Protein AF-A0A1C6HU42-F1 (afdb_monomer_lite)

Sequence (122 aa):
MSKLIDIYLEAVFFVVSIILWLYVLLISSDIPVNISKNEFIISIISLLLFGLFYRFYVRKSKREVIGVPLLIPLAFWLLSMVDAIKYNYQIYNTIISIIGFTITGYCIGLSIHRLLTKKHTV

Structure (mmCIF, N/CA/C/O backbone):
data_AF-A0A1C6HU42-F1
#
_entry.id   AF-A0A1C6HU42-F1
#
loop_
_atom_site.group_PDB
_atom_site.id
_atom_site.type_symbol
_atom_site.label_atom_id
_atom_site.label_alt_id
_atom_site.label_comp_id
_atom_site.label_asym_id
_atom_site.label_entity_id
_atom_site.label_seq_id
_atom_site.pdbx_PDB_ins_code
_atom_site.Cartn_x
_atom_site.Cartn_y
_atom_site.Cartn_z
_atom_site.occupancy
_atom_site.B_iso_or_equiv
_atom_site.auth_seq_id
_atom_site.auth_comp_id
_atom_site.auth_asym_id
_atom_site.auth_atom_id
_atom_site.pdbx_PDB_model_num
ATOM 1 N N . MET A 1 1 ? -9.052 9.450 18.655 1.00 77.56 1 MET A N 1
ATOM 2 C CA . MET A 1 1 ? -9.956 9.847 17.553 1.00 77.56 1 MET A CA 1
ATOM 3 C C . MET A 1 1 ? -11.373 9.366 17.844 1.00 77.56 1 MET A C 1
ATOM 5 O O . MET A 1 1 ? -11.520 8.463 18.663 1.00 77.56 1 MET A O 1
ATOM 9 N N . SER A 1 2 ? -12.410 9.996 17.286 1.00 87.50 2 SER A N 1
ATOM 10 C CA . SER A 1 2 ? -13.775 9.448 17.350 1.00 87.50 2 SER A CA 1
ATOM 11 C C . SER A 1 2 ? -13.908 8.279 16.364 1.00 87.50 2 SER A C 1
ATOM 13 O O . SER A 1 2 ? -13.135 8.189 15.412 1.00 87.50 2 SER A O 1
ATOM 15 N N . LYS A 1 3 ? -14.883 7.381 16.570 1.00 85.94 3 LYS A N 1
ATOM 16 C CA . LYS A 1 3 ? -15.107 6.239 15.659 1.00 85.94 3 LYS A CA 1
ATOM 17 C C . LYS A 1 3 ? -15.407 6.691 14.220 1.00 85.94 3 LYS A C 1
ATOM 19 O O . LYS A 1 3 ? -14.968 6.038 13.284 1.00 85.94 3 LYS A O 1
ATOM 24 N N . LEU A 1 4 ? -16.103 7.818 14.051 1.00 89.38 4 LEU A N 1
ATOM 25 C CA . LEU A 1 4 ? -16.405 8.390 12.733 1.00 89.38 4 LEU A CA 1
ATOM 26 C C . LEU A 1 4 ? -15.145 8.882 12.009 1.00 89.38 4 LEU A C 1
ATOM 28 O O . LEU A 1 4 ? -14.975 8.600 10.827 1.00 89.38 4 LEU A O 1
ATOM 32 N N . ILE A 1 5 ? -14.233 9.554 12.725 1.00 91.94 5 ILE A N 1
ATOM 33 C CA . ILE A 1 5 ? -12.946 9.993 12.161 1.00 91.94 5 ILE A CA 1
ATOM 34 C C . ILE A 1 5 ? -12.119 8.784 11.715 1.00 91.94 5 ILE A C 1
ATOM 36 O O . ILE A 1 5 ? -11.490 8.832 10.662 1.00 91.94 5 ILE A O 1
ATOM 40 N N . ASP A 1 6 ? -12.143 7.690 12.481 1.00 92.19 6 ASP A N 1
ATOM 41 C CA . ASP A 1 6 ? -11.416 6.473 12.116 1.00 92.19 6 ASP A CA 1
ATOM 42 C C . ASP A 1 6 ? -11.932 5.855 10.811 1.00 92.19 6 ASP A C 1
ATOM 44 O O . ASP A 1 6 ? -11.112 5.450 9.991 1.00 92.19 6 ASP A O 1
ATOM 48 N N . ILE A 1 7 ? -13.258 5.804 10.620 1.00 93.25 7 ILE A N 1
ATOM 49 C CA . ILE A 1 7 ? -13.896 5.293 9.394 1.00 93.25 7 ILE A CA 1
ATOM 50 C C . ILE A 1 7 ? -13.539 6.180 8.201 1.00 93.25 7 ILE A C 1
ATOM 52 O O . ILE A 1 7 ? -13.154 5.674 7.149 1.00 93.25 7 ILE A O 1
ATOM 56 N N . TYR A 1 8 ? -13.629 7.501 8.372 1.00 95.25 8 TYR A N 1
ATOM 57 C CA . TYR A 1 8 ? -13.273 8.451 7.323 1.00 95.25 8 TYR A CA 1
ATOM 58 C C . TYR A 1 8 ? -11.803 8.308 6.908 1.00 95.25 8 TYR A C 1
ATOM 60 O O . TYR A 1 8 ? -11.506 8.178 5.725 1.00 95.25 8 TYR A O 1
ATOM 68 N N . LEU A 1 9 ? -10.878 8.267 7.873 1.00 95.69 9 LEU A N 1
ATOM 69 C CA . LEU A 1 9 ? -9.455 8.087 7.584 1.00 95.69 9 LEU A CA 1
ATOM 70 C C . LEU A 1 9 ? -9.169 6.736 6.923 1.00 95.69 9 LEU A C 1
ATOM 72 O O . LEU A 1 9 ? -8.355 6.675 6.009 1.00 95.69 9 LEU A O 1
ATOM 76 N N . GLU A 1 10 ? -9.844 5.666 7.339 1.00 95.25 10 GLU A N 1
ATOM 77 C CA . GLU A 1 10 ? -9.704 4.352 6.708 1.00 95.25 10 GLU A CA 1
ATOM 78 C C . GLU A 1 10 ? -10.134 4.376 5.238 1.00 95.25 10 GLU A C 1
ATOM 80 O O . GLU A 1 10 ? -9.422 3.843 4.387 1.00 95.25 10 GLU A O 1
ATOM 85 N N . ALA A 1 11 ? -11.245 5.052 4.927 1.00 96.69 11 ALA A N 1
ATOM 86 C CA . ALA A 1 11 ? -11.686 5.267 3.554 1.00 96.69 11 ALA A CA 1
ATOM 87 C C . ALA A 1 11 ? -10.671 6.099 2.751 1.00 96.69 11 A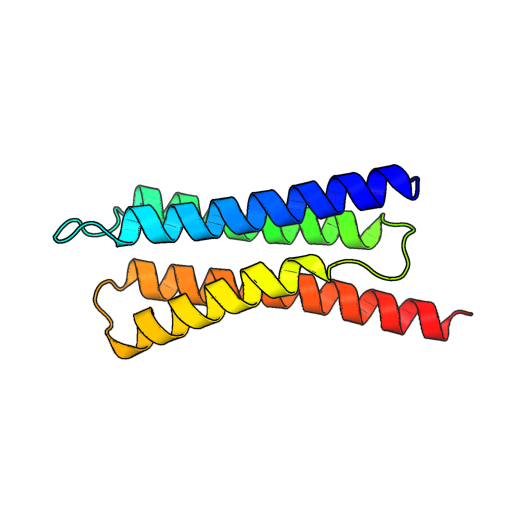LA A C 1
ATOM 89 O O . ALA A 1 11 ? -10.356 5.746 1.617 1.00 96.69 11 ALA A O 1
ATOM 90 N N . VAL A 1 12 ? -10.095 7.150 3.345 1.00 97.88 12 VAL A N 1
ATOM 91 C CA . VAL A 1 12 ? -9.028 7.945 2.713 1.00 97.88 12 VAL A CA 1
ATOM 92 C C . VAL A 1 12 ? -7.807 7.077 2.402 1.00 97.88 12 VAL A C 1
ATOM 94 O O . VAL A 1 12 ? -7.317 7.105 1.277 1.00 97.88 12 VAL A O 1
ATOM 97 N N . PHE A 1 13 ? -7.331 6.265 3.350 1.00 98.19 13 PHE A N 1
ATOM 98 C CA . PHE A 1 13 ? -6.200 5.364 3.108 1.00 98.19 13 PHE A CA 1
ATOM 99 C C . PHE A 1 13 ? -6.508 4.316 2.040 1.00 98.19 13 PHE A C 1
ATOM 101 O O . PHE A 1 13 ? -5.642 4.015 1.222 1.00 98.19 13 PHE A O 1
ATOM 108 N N . PHE A 1 14 ? -7.729 3.785 2.012 1.00 98.25 14 PHE A N 1
ATOM 109 C CA . PHE A 1 14 ? -8.164 2.881 0.954 1.00 98.25 14 PHE A CA 1
ATOM 110 C C . PHE A 1 14 ? -8.089 3.552 -0.423 1.00 98.25 14 PHE A C 1
ATOM 112 O O . PHE A 1 14 ? -7.418 3.037 -1.316 1.00 98.25 14 PHE A O 1
ATOM 119 N N . VAL A 1 15 ? -8.702 4.728 -0.577 1.00 98.38 15 VAL A N 1
ATOM 120 C CA . VAL A 1 15 ? -8.713 5.476 -1.844 1.00 98.38 15 VAL A CA 1
ATOM 121 C C . VAL A 1 15 ? -7.295 5.839 -2.282 1.00 98.38 15 VAL A C 1
ATOM 123 O O . VAL A 1 15 ? -6.937 5.609 -3.433 1.00 98.38 15 VAL A O 1
ATOM 126 N N . VAL A 1 16 ? -6.456 6.338 -1.371 1.00 98.50 16 VAL A N 1
ATOM 127 C CA . VAL A 1 16 ? -5.055 6.668 -1.680 1.00 98.50 16 VAL A CA 1
ATOM 128 C C . VAL A 1 16 ? -4.281 5.426 -2.125 1.00 98.50 16 VAL A C 1
ATOM 130 O O . VAL A 1 16 ? -3.523 5.502 -3.085 1.00 98.50 16 VAL A O 1
ATOM 133 N N . SER A 1 17 ? -4.489 4.274 -1.485 1.00 98.12 17 SER A N 1
ATOM 134 C CA . SER A 1 17 ? -3.825 3.025 -1.875 1.00 98.12 17 SER A CA 1
ATOM 135 C C . SER A 1 17 ? -4.205 2.589 -3.296 1.00 98.12 17 SER A C 1
ATOM 137 O O . SER A 1 17 ? -3.328 2.213 -4.074 1.00 98.12 17 SER A O 1
ATOM 139 N N . ILE A 1 18 ? -5.485 2.720 -3.663 1.00 98.38 18 ILE A N 1
ATOM 140 C CA . ILE A 1 18 ? -5.962 2.466 -5.030 1.00 98.38 18 ILE A CA 1
ATOM 141 C C . ILE A 1 18 ? -5.353 3.458 -6.026 1.00 98.38 18 ILE A C 1
ATOM 143 O O . ILE A 1 18 ? -4.903 3.038 -7.087 1.00 98.38 18 ILE A O 1
ATOM 147 N N . ILE A 1 19 ? -5.287 4.750 -5.690 1.00 98.31 19 ILE A N 1
ATOM 148 C CA . ILE A 1 19 ? -4.676 5.773 -6.555 1.00 98.31 19 ILE A CA 1
ATOM 149 C C . ILE A 1 19 ? -3.195 5.471 -6.803 1.00 98.31 19 ILE A C 1
ATOM 151 O O . ILE A 1 19 ? -2.744 5.566 -7.940 1.00 98.31 19 ILE A O 1
ATOM 155 N N . LEU A 1 20 ? -2.442 5.084 -5.769 1.00 98.19 20 LEU A N 1
ATOM 156 C CA . LEU A 1 20 ? -1.026 4.734 -5.914 1.00 98.19 20 LEU A CA 1
ATOM 157 C C . LEU A 1 20 ? -0.831 3.527 -6.834 1.00 98.19 20 LEU A C 1
ATOM 159 O O . LEU A 1 20 ? 0.064 3.542 -7.674 1.00 98.19 20 LEU A O 1
ATOM 163 N N . TRP A 1 21 ? -1.677 2.506 -6.699 1.00 98.12 21 TRP A N 1
ATOM 164 C CA . TRP A 1 21 ? -1.645 1.349 -7.590 1.00 98.12 21 TRP A CA 1
ATOM 165 C C . TRP A 1 21 ? -2.009 1.723 -9.034 1.00 98.12 21 TRP A C 1
ATOM 167 O O . TRP A 1 21 ? -1.262 1.393 -9.953 1.00 98.12 21 TRP A O 1
ATOM 177 N N . LEU A 1 22 ? -3.098 2.474 -9.239 1.00 97.00 22 LEU A N 1
ATOM 178 C CA . LEU A 1 22 ? -3.519 2.941 -10.564 1.00 97.00 2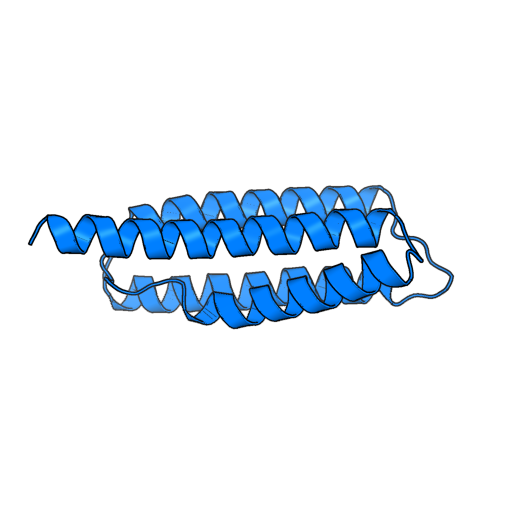2 LEU A CA 1
ATOM 179 C C . LEU A 1 22 ? -2.452 3.802 -11.239 1.00 97.00 22 LEU A C 1
ATOM 181 O O . LEU A 1 22 ? -2.215 3.650 -12.431 1.00 97.00 22 LEU A O 1
ATOM 185 N N . TYR A 1 23 ? -1.792 4.686 -10.491 1.00 95.50 23 TYR A N 1
ATOM 186 C CA . TYR A 1 23 ? -0.715 5.512 -11.025 1.00 95.50 23 TYR A CA 1
ATOM 187 C C . TYR A 1 23 ? 0.417 4.653 -11.593 1.00 95.50 23 TYR A C 1
ATOM 189 O O . TYR A 1 23 ? 0.840 4.876 -12.723 1.00 95.50 23 TYR A O 1
ATOM 197 N N . VAL A 1 24 ? 0.853 3.632 -10.847 1.00 94.38 24 VAL A N 1
ATOM 198 C CA . VAL A 1 24 ? 1.909 2.711 -11.291 1.00 94.38 24 VAL A CA 1
ATOM 199 C C . VAL A 1 24 ? 1.463 1.886 -12.496 1.00 94.38 24 VAL A C 1
ATOM 201 O O . VAL A 1 24 ? 2.243 1.688 -13.427 1.00 94.38 24 VAL A O 1
ATOM 204 N N . LEU A 1 25 ? 0.201 1.456 -12.525 1.00 92.88 25 LEU A N 1
ATOM 205 C CA . LEU A 1 25 ? -0.379 0.781 -13.684 1.00 92.88 25 LEU A CA 1
ATOM 206 C C . LEU A 1 25 ? -0.338 1.671 -14.936 1.00 92.88 25 LEU A C 1
ATOM 208 O O . LEU A 1 25 ? 0.068 1.201 -15.991 1.00 92.88 25 LEU A O 1
ATOM 212 N N . LEU A 1 26 ? -0.693 2.953 -14.820 1.00 92.50 26 LEU A N 1
ATOM 213 C CA . LEU A 1 26 ? -0.705 3.889 -15.949 1.00 92.50 26 LEU A CA 1
ATOM 214 C C . LEU A 1 26 ? 0.700 4.190 -16.483 1.00 92.50 26 LEU A C 1
ATOM 216 O O . LEU A 1 26 ? 0.925 4.127 -17.686 1.00 92.50 26 LEU A O 1
ATOM 220 N N . ILE A 1 27 ? 1.670 4.471 -15.608 1.00 91.00 27 ILE A N 1
ATOM 221 C CA . ILE A 1 27 ? 3.047 4.758 -16.056 1.00 91.00 27 ILE A CA 1
ATOM 222 C C . ILE A 1 27 ? 3.771 3.512 -16.589 1.00 91.00 27 ILE A C 1
ATOM 224 O O . ILE A 1 27 ? 4.812 3.638 -17.224 1.00 91.00 27 ILE A O 1
ATOM 228 N N . SER A 1 28 ? 3.252 2.311 -16.312 1.00 87.81 28 SER A N 1
ATOM 229 C CA . SER A 1 28 ? 3.799 1.049 -16.825 1.00 87.81 28 SER A CA 1
ATOM 230 C C . SER A 1 28 ? 3.068 0.516 -18.060 1.00 87.81 28 SER A C 1
ATOM 232 O O . SER A 1 28 ? 3.579 -0.401 -18.702 1.00 87.81 28 SER A O 1
ATOM 234 N N . SER A 1 29 ? 1.895 1.061 -18.410 1.00 81.25 29 SER A N 1
ATOM 235 C CA . SER A 1 29 ? 1.083 0.562 -19.527 1.00 81.25 29 SER A CA 1
ATOM 236 C C . SER A 1 29 ? 1.554 1.023 -20.907 1.00 81.25 29 SER A C 1
ATOM 238 O O . SER A 1 29 ?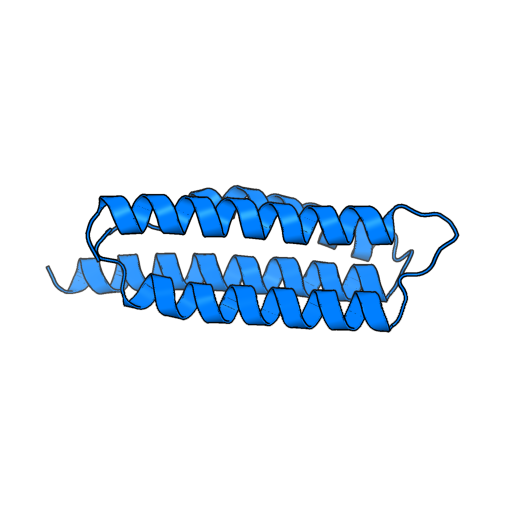 1.179 0.408 -21.906 1.00 81.25 29 SER A O 1
ATOM 240 N N . ASP A 1 30 ? 2.372 2.073 -20.985 1.00 66.19 30 ASP A N 1
ATOM 241 C CA . ASP A 1 30 ? 2.827 2.610 -22.266 1.00 66.19 30 ASP A CA 1
ATOM 242 C C . ASP A 1 30 ? 3.986 1.786 -22.844 1.00 66.19 30 ASP A C 1
ATOM 244 O O . ASP A 1 30 ? 5.114 1.800 -22.356 1.00 66.19 30 ASP A O 1
ATOM 248 N N . ILE A 1 31 ? 3.734 1.098 -23.958 1.00 58.09 31 ILE A N 1
ATOM 249 C CA . ILE A 1 31 ? 4.776 0.475 -24.783 1.00 58.09 31 ILE A CA 1
ATOM 250 C C . ILE A 1 31 ? 5.069 1.430 -25.954 1.00 58.09 31 ILE A C 1
ATOM 252 O O . ILE A 1 31 ? 4.141 1.732 -26.706 1.00 58.09 31 ILE A O 1
ATOM 256 N N . PRO A 1 32 ? 6.317 1.908 -26.160 1.00 60.69 32 PRO A N 1
ATOM 257 C CA . PRO A 1 32 ? 7.578 1.471 -25.554 1.00 60.69 32 PRO A CA 1
ATOM 258 C C . PRO A 1 32 ? 8.132 2.456 -24.501 1.00 60.69 32 PRO A C 1
ATOM 260 O O . PRO A 1 32 ? 9.349 2.627 -24.395 1.00 60.69 32 PRO A O 1
ATOM 263 N N . VAL A 1 33 ? 7.278 3.152 -23.745 1.00 61.78 33 VAL A N 1
ATOM 264 C CA . VAL A 1 33 ? 7.733 4.158 -22.776 1.00 61.78 33 VAL A CA 1
ATOM 265 C C . VAL A 1 33 ? 8.181 3.457 -21.496 1.00 61.78 33 VAL A C 1
ATOM 267 O O . VAL A 1 33 ? 7.388 2.979 -20.692 1.00 61.78 33 VAL A O 1
ATOM 270 N N . ASN A 1 34 ? 9.495 3.380 -21.301 1.00 80.19 34 ASN A N 1
ATOM 271 C CA . ASN A 1 34 ? 10.060 2.995 -20.014 1.00 80.19 34 ASN A CA 1
ATOM 272 C C . ASN A 1 34 ? 9.692 4.033 -18.951 1.00 80.19 34 ASN A C 1
ATOM 274 O O . ASN A 1 34 ? 9.880 5.228 -19.179 1.00 80.19 34 ASN A O 1
ATOM 278 N N . ILE A 1 35 ? 9.275 3.565 -17.770 1.00 88.50 35 ILE A N 1
ATOM 279 C CA . ILE A 1 35 ? 9.117 4.407 -16.577 1.00 88.50 35 ILE A CA 1
ATOM 280 C C . ILE A 1 35 ? 10.371 5.270 -16.402 1.00 88.50 35 ILE A C 1
ATOM 282 O O . ILE A 1 35 ? 11.498 4.763 -16.343 1.00 88.50 35 ILE A O 1
ATOM 286 N N . SER A 1 36 ? 10.192 6.583 -16.300 1.00 91.62 36 SER A N 1
ATOM 287 C CA . SER A 1 36 ? 11.305 7.497 -16.082 1.00 91.62 36 SER A CA 1
ATOM 288 C C . SER A 1 36 ? 11.841 7.377 -14.653 1.00 91.62 36 SER A C 1
ATOM 290 O O . SER A 1 36 ? 11.140 7.016 -13.705 1.00 91.62 36 SER A O 1
ATOM 292 N N . LYS A 1 37 ? 13.110 7.750 -14.456 1.00 91.81 37 LYS A N 1
ATOM 293 C CA . LYS A 1 37 ? 13.726 7.758 -13.119 1.00 91.81 37 LYS A CA 1
ATOM 294 C C . LYS A 1 37 ? 12.952 8.638 -12.126 1.00 91.81 37 LYS A C 1
ATOM 296 O O . LYS A 1 37 ? 12.889 8.308 -10.945 1.00 91.81 37 LYS A O 1
ATOM 301 N N . ASN A 1 38 ? 12.358 9.735 -12.595 1.00 94.69 38 ASN A N 1
ATOM 302 C CA . ASN A 1 38 ? 11.593 10.645 -11.746 1.00 94.69 38 ASN A CA 1
ATOM 303 C C . ASN A 1 38 ? 10.271 10.014 -11.295 1.00 94.69 38 ASN A C 1
ATOM 305 O O . ASN A 1 38 ? 9.974 10.040 -10.103 1.00 94.69 38 ASN A O 1
ATOM 309 N N . GLU A 1 39 ? 9.520 9.393 -12.207 1.00 94.75 39 GLU A N 1
ATOM 310 C CA . GLU A 1 39 ? 8.279 8.671 -11.878 1.00 94.75 39 GLU A CA 1
ATOM 311 C C . GLU A 1 39 ? 8.547 7.504 -10.927 1.00 94.75 39 GLU A C 1
ATOM 313 O O . GLU A 1 39 ? 7.802 7.294 -9.967 1.00 94.75 39 GLU A O 1
ATOM 318 N N . PHE A 1 40 ? 9.662 6.797 -11.130 1.00 95.31 40 PHE A N 1
ATOM 319 C CA . PHE A 1 40 ? 10.127 5.766 -10.210 1.00 95.31 40 PHE A CA 1
ATOM 320 C C . PHE A 1 40 ? 10.363 6.330 -8.801 1.00 95.31 40 PHE A C 1
ATOM 322 O O . PHE A 1 40 ? 9.773 5.842 -7.837 1.00 95.31 40 PHE A O 1
ATOM 329 N N . ILE A 1 41 ? 11.167 7.391 -8.666 1.00 96.56 41 ILE A N 1
ATOM 330 C CA . ILE A 1 41 ? 11.471 8.012 -7.365 1.00 96.56 41 ILE A CA 1
ATOM 331 C C . ILE A 1 41 ? 10.193 8.507 -6.674 1.00 96.56 41 ILE A C 1
ATOM 333 O O . ILE A 1 41 ? 10.006 8.248 -5.483 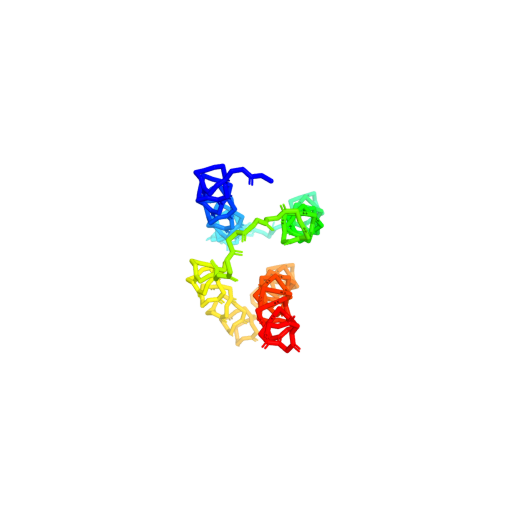1.00 96.56 41 ILE A O 1
ATOM 337 N N . ILE A 1 42 ? 9.299 9.174 -7.409 1.00 97.31 42 ILE A N 1
ATOM 338 C CA . ILE A 1 42 ? 8.021 9.669 -6.882 1.00 97.31 42 ILE A CA 1
ATOM 339 C C . ILE A 1 42 ? 7.162 8.507 -6.379 1.00 97.31 42 ILE A C 1
ATOM 341 O O . ILE A 1 42 ? 6.621 8.586 -5.277 1.00 97.31 42 ILE A O 1
ATOM 345 N N . SER A 1 43 ? 7.078 7.409 -7.134 1.00 97.12 43 SER A N 1
ATOM 346 C CA . SER A 1 43 ? 6.306 6.223 -6.742 1.00 97.12 43 SER A CA 1
ATOM 347 C C . SER A 1 43 ? 6.821 5.621 -5.436 1.00 97.12 43 SER A C 1
ATOM 349 O O . SER A 1 43 ? 6.040 5.358 -4.520 1.00 97.12 43 SER A O 1
ATOM 351 N N . ILE A 1 44 ? 8.143 5.463 -5.307 1.00 97.94 44 ILE A N 1
ATOM 352 C CA . ILE A 1 44 ? 8.761 4.923 -4.090 1.00 97.94 44 ILE A CA 1
ATOM 353 C C . ILE A 1 44 ? 8.527 5.842 -2.890 1.00 97.94 44 ILE A C 1
ATOM 355 O O . ILE A 1 44 ? 8.096 5.369 -1.837 1.00 97.94 44 ILE A O 1
ATOM 359 N N . ILE A 1 45 ? 8.765 7.149 -3.030 1.00 98.25 45 ILE A N 1
ATOM 360 C CA . ILE A 1 45 ? 8.559 8.110 -1.937 1.00 98.25 45 ILE A CA 1
ATOM 361 C C . ILE A 1 45 ? 7.093 8.108 -1.492 1.00 98.25 45 ILE A C 1
ATOM 363 O O . ILE A 1 45 ? 6.821 8.039 -0.293 1.00 98.25 45 ILE A O 1
ATOM 367 N N . SER A 1 46 ? 6.151 8.121 -2.435 1.00 98.38 46 SER A N 1
ATOM 368 C CA . SER A 1 46 ? 4.716 8.090 -2.143 1.00 98.38 46 SER A CA 1
ATOM 369 C C . SER A 1 46 ? 4.294 6.820 -1.400 1.00 98.38 46 SER A C 1
ATOM 371 O O . SER A 1 46 ? 3.553 6.908 -0.421 1.00 98.38 46 SER A O 1
ATOM 373 N N . LEU A 1 47 ? 4.802 5.646 -1.794 1.00 98.50 47 LEU A N 1
ATOM 374 C CA . LEU A 1 47 ? 4.549 4.382 -1.090 1.00 98.50 47 LEU A CA 1
ATOM 375 C C . LEU A 1 47 ? 5.124 4.396 0.334 1.00 98.50 47 LEU A C 1
ATOM 377 O O . LEU A 1 47 ? 4.441 4.014 1.286 1.00 98.50 47 LEU A O 1
ATOM 381 N N . LEU A 1 48 ? 6.351 4.889 0.516 1.00 98.25 48 LEU A N 1
ATOM 382 C CA . LEU A 1 48 ? 6.965 4.997 1.842 1.00 98.25 48 LEU A CA 1
ATOM 383 C C . LEU A 1 48 ? 6.194 5.962 2.755 1.00 98.25 48 LEU A C 1
ATOM 385 O O . LEU A 1 48 ? 5.935 5.637 3.917 1.00 98.25 48 LEU A O 1
ATOM 389 N N . LEU A 1 49 ? 5.779 7.119 2.232 1.00 98.44 49 LEU A N 1
ATOM 390 C CA . LEU A 1 49 ? 4.955 8.086 2.961 1.00 98.44 49 LEU A CA 1
ATOM 391 C C . LEU A 1 49 ? 3.586 7.504 3.318 1.00 98.44 49 LEU A C 1
ATOM 393 O O . LEU A 1 49 ? 3.129 7.683 4.447 1.00 98.44 49 LEU A O 1
ATOM 397 N N . PHE A 1 50 ? 2.961 6.759 2.405 1.00 98.56 50 PHE A N 1
ATOM 398 C CA . PHE A 1 50 ? 1.712 6.050 2.670 1.00 98.56 50 PHE A CA 1
ATOM 399 C C . PHE A 1 50 ? 1.852 5.099 3.867 1.00 98.56 50 PHE A C 1
ATOM 401 O O . PHE A 1 50 ? 1.082 5.202 4.826 1.00 98.56 50 PHE A O 1
ATOM 408 N N . GLY A 1 51 ? 2.877 4.239 3.870 1.00 98.31 51 GLY A N 1
ATOM 409 C CA . GLY A 1 51 ? 3.146 3.326 4.984 1.00 98.31 51 GLY A CA 1
ATOM 410 C C . GLY A 1 51 ? 3.420 4.056 6.304 1.00 98.31 51 GLY A C 1
ATOM 411 O O . GLY A 1 51 ? 2.903 3.673 7.360 1.00 98.31 51 GLY A O 1
ATOM 412 N N . LEU A 1 52 ? 4.184 5.152 6.250 1.00 98.25 52 LEU A N 1
ATOM 413 C CA . LEU A 1 52 ? 4.494 5.987 7.409 1.00 98.25 52 LEU A CA 1
ATOM 414 C C . LEU A 1 52 ? 3.233 6.630 8.009 1.00 98.25 52 LEU A C 1
ATOM 416 O O . LEU A 1 52 ? 3.006 6.529 9.218 1.00 98.25 52 LEU A O 1
ATOM 420 N N . PHE A 1 53 ? 2.391 7.262 7.189 1.00 98.19 53 PHE A N 1
ATOM 421 C CA . PHE A 1 53 ? 1.149 7.883 7.655 1.00 98.19 53 PHE A CA 1
ATOM 422 C C . PHE A 1 53 ? 0.152 6.850 8.169 1.00 98.19 53 PHE A C 1
ATOM 424 O O . PHE A 1 53 ? -0.470 7.067 9.215 1.00 98.19 53 PHE A O 1
ATOM 431 N N . TYR A 1 54 ? 0.061 5.692 7.513 1.00 97.88 54 TYR A N 1
ATOM 432 C CA . TYR A 1 54 ? -0.791 4.604 7.973 1.00 97.88 54 TYR A CA 1
ATOM 433 C C . TYR A 1 54 ? -0.373 4.103 9.361 1.00 97.88 54 TYR A C 1
ATOM 435 O O . TYR A 1 54 ? -1.213 3.920 10.244 1.00 97.88 54 TYR A O 1
ATOM 443 N N . ARG A 1 55 ? 0.934 3.971 9.619 1.00 96.75 55 ARG A N 1
ATOM 444 C CA . ARG A 1 55 ? 1.458 3.611 10.947 1.00 96.75 55 ARG A CA 1
ATOM 445 C C . ARG A 1 55 ? 1.017 4.597 12.031 1.00 96.75 55 ARG A C 1
ATOM 447 O O . ARG A 1 55 ? 0.650 4.175 13.132 1.00 96.75 55 ARG A O 1
ATOM 454 N N . PHE A 1 56 ? 1.052 5.901 11.753 1.00 95.31 56 PHE A N 1
ATOM 455 C CA . PHE A 1 56 ? 0.580 6.915 12.702 1.00 95.31 56 PHE A CA 1
ATOM 456 C C . PHE A 1 56 ? -0.928 6.824 12.948 1.00 95.31 56 PHE A C 1
ATOM 458 O O . PHE A 1 56 ? -1.366 6.958 14.094 1.00 95.31 56 PHE A O 1
ATOM 465 N N . TYR A 1 57 ? -1.706 6.554 11.901 1.00 95.31 57 TYR A N 1
ATOM 466 C CA . TYR A 1 57 ? -3.145 6.329 11.998 1.00 95.31 57 TYR A CA 1
ATOM 467 C C . TYR A 1 57 ? -3.484 5.117 12.877 1.00 95.31 57 TYR A C 1
ATOM 469 O O . TYR A 1 57 ? -4.220 5.264 13.856 1.00 95.31 57 TYR A O 1
ATOM 477 N N . VAL A 1 58 ? -2.881 3.952 12.607 1.00 94.69 58 VAL A N 1
ATOM 478 C CA . VAL A 1 58 ? -3.096 2.703 13.365 1.00 94.69 58 VAL A CA 1
ATOM 479 C C . VAL A 1 58 ? -2.901 2.935 14.863 1.00 94.69 58 VAL A C 1
ATOM 481 O O . VAL A 1 58 ? -3.729 2.515 15.668 1.00 94.69 58 VAL A O 1
ATOM 484 N N . ARG A 1 59 ? -1.843 3.658 15.252 1.00 91.25 59 ARG A N 1
ATOM 485 C CA . ARG A 1 59 ? -1.537 3.959 16.662 1.00 91.25 59 ARG A CA 1
ATOM 486 C C . ARG A 1 59 ? -2.589 4.833 17.351 1.00 91.25 59 ARG A C 1
ATOM 488 O O . ARG A 1 59 ? -2.816 4.663 18.544 1.00 91.25 59 ARG A O 1
ATOM 495 N N . LYS A 1 60 ? -3.205 5.778 16.633 1.00 90.75 60 LYS A N 1
ATOM 496 C CA . LYS A 1 60 ? -4.139 6.775 17.196 1.00 90.75 60 LYS A CA 1
ATOM 497 C C . LYS A 1 60 ? -5.616 6.388 17.081 1.00 90.75 60 LYS A C 1
ATOM 499 O O . LYS A 1 60 ? -6.461 7.006 17.744 1.00 90.75 60 LYS A O 1
ATOM 504 N N . SER A 1 61 ? -5.925 5.393 16.254 1.00 90.31 61 SER A N 1
ATOM 505 C CA . SER A 1 61 ? -7.283 4.890 16.075 1.00 90.31 61 SER A CA 1
ATOM 506 C C . SER A 1 61 ? -7.847 4.358 17.401 1.00 90.31 61 SER A C 1
ATOM 508 O O . SER A 1 61 ? -7.124 3.809 18.239 1.00 90.31 61 SER A O 1
ATOM 510 N N . LYS A 1 62 ? -9.157 4.499 17.609 1.00 86.38 62 LYS A N 1
ATOM 511 C CA . LYS A 1 62 ? -9.902 3.850 18.699 1.00 86.38 62 LYS A CA 1
ATOM 512 C C . LYS A 1 62 ? -10.649 2.601 18.230 1.00 86.38 62 LYS A C 1
ATOM 514 O O . LYS A 1 62 ? -10.843 1.707 19.048 1.00 86.38 62 LYS A O 1
ATOM 519 N N . ARG A 1 63 ? -11.004 2.506 16.944 1.00 87.75 63 ARG A N 1
ATOM 520 C CA . ARG A 1 63 ? -11.645 1.330 16.334 1.00 87.75 63 ARG A CA 1
ATO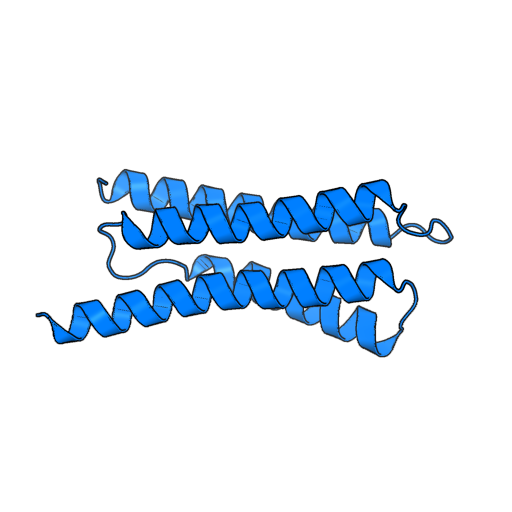M 521 C C . ARG A 1 63 ? -10.783 0.075 16.529 1.00 87.75 63 ARG A C 1
ATOM 523 O O . ARG A 1 63 ? -9.555 0.153 16.438 1.00 87.75 63 ARG A O 1
ATOM 530 N N . GLU A 1 64 ? -11.427 -1.040 16.868 1.00 86.31 64 GLU A N 1
ATOM 531 C CA . GLU A 1 64 ? -10.762 -2.326 17.129 1.00 86.31 64 GLU A CA 1
ATOM 532 C C . GLU A 1 64 ? -10.262 -2.958 15.836 1.00 86.31 64 GLU A C 1
ATOM 534 O O . GLU A 1 64 ? -9.072 -3.222 15.696 1.00 86.31 64 GLU A O 1
ATOM 539 N N . VAL A 1 65 ? -11.169 -3.121 14.874 1.00 90.69 65 VAL A N 1
ATOM 540 C CA . VAL A 1 65 ? -10.870 -3.657 13.549 1.00 90.69 65 VAL A CA 1
ATOM 541 C C . VAL A 1 65 ? -10.625 -2.497 12.590 1.00 90.69 65 VAL A C 1
ATOM 543 O O . VAL A 1 65 ? -11.504 -1.658 12.396 1.00 90.69 65 VAL A O 1
ATOM 546 N N . ILE A 1 66 ? -9.429 -2.457 12.010 1.00 93.50 66 ILE A N 1
ATOM 547 C CA . ILE A 1 66 ? -9.014 -1.502 10.977 1.00 93.50 66 ILE A CA 1
ATOM 548 C C . ILE A 1 66 ? -8.203 -2.234 9.905 1.00 93.50 66 ILE A C 1
ATOM 550 O O . ILE A 1 66 ? -7.669 -3.311 10.163 1.00 93.50 66 ILE A O 1
ATOM 554 N N . GLY A 1 67 ? -8.105 -1.656 8.712 1.00 93.38 67 GLY A N 1
ATOM 555 C CA . GLY A 1 67 ? -7.234 -2.142 7.640 1.00 93.38 67 GLY A CA 1
ATOM 556 C C . GLY A 1 67 ? -7.834 -3.240 6.770 1.00 93.38 67 GLY A C 1
ATOM 557 O O . GLY A 1 67 ? -7.199 -3.641 5.800 1.00 93.38 67 GLY A O 1
ATOM 558 N N . VAL A 1 68 ? -9.067 -3.675 7.045 1.00 95.19 68 VAL A N 1
ATOM 559 C CA . VAL A 1 68 ? -9.781 -4.659 6.212 1.00 95.19 68 VAL A CA 1
ATOM 560 C C . VAL A 1 68 ? -9.897 -4.199 4.751 1.00 95.19 68 VAL A C 1
ATOM 562 O O . VAL A 1 68 ? -9.581 -4.997 3.870 1.00 95.19 68 VAL A O 1
ATOM 565 N N . PRO A 1 69 ? -10.247 -2.932 4.442 1.00 96.44 69 PRO A N 1
ATOM 566 C CA . PRO A 1 69 ? -10.334 -2.480 3.053 1.00 96.44 69 PRO A CA 1
ATOM 567 C C . PRO A 1 69 ? -9.006 -2.554 2.288 1.00 96.44 69 PRO A C 1
ATOM 569 O O . PRO A 1 69 ? -9.023 -2.694 1.069 1.00 96.44 69 PRO A O 1
ATOM 572 N N . LEU A 1 70 ? -7.853 -2.502 2.975 1.00 97.75 70 LEU A N 1
ATOM 573 C CA . LEU A 1 70 ? -6.538 -2.577 2.326 1.00 97.75 70 LEU A CA 1
ATOM 574 C C . LEU A 1 70 ? -6.224 -3.961 1.739 1.00 97.75 70 LEU A C 1
ATOM 576 O O . LEU A 1 70 ? -5.304 -4.069 0.930 1.00 97.75 70 LEU A O 1
ATOM 580 N N . LEU A 1 71 ? -6.995 -5.001 2.080 1.00 97.88 71 LEU A N 1
ATOM 581 C CA . LEU A 1 71 ? -6.868 -6.324 1.458 1.00 97.88 71 LEU A CA 1
ATOM 582 C C . LEU A 1 71 ? -7.100 -6.277 -0.060 1.00 97.88 71 LEU A C 1
ATOM 584 O O . LEU A 1 71 ? -6.474 -7.040 -0.791 1.00 97.88 71 LEU A O 1
ATOM 588 N N . ILE A 1 72 ? -7.951 -5.363 -0.539 1.00 97.94 72 ILE A N 1
ATOM 589 C CA . ILE A 1 72 ? -8.220 -5.190 -1.973 1.00 97.94 72 ILE A CA 1
ATOM 590 C C . ILE A 1 72 ? -6.977 -4.623 -2.694 1.00 97.94 72 ILE A C 1
ATOM 592 O O . ILE A 1 72 ? -6.465 -5.303 -3.583 1.00 97.94 72 ILE A O 1
ATOM 596 N N . PRO A 1 73 ? -6.414 -3.456 -2.304 1.00 97.50 73 PRO A N 1
ATOM 597 C CA . PRO A 1 73 ? -5.144 -2.987 -2.852 1.00 97.50 73 PRO A CA 1
ATOM 598 C C . PRO A 1 73 ? -4.003 -3.997 -2.712 1.00 97.50 73 PRO A C 1
ATOM 600 O O . PRO A 1 73 ? -3.181 -4.101 -3.615 1.00 97.50 73 PRO A O 1
ATOM 603 N N . LEU A 1 74 ? -3.946 -4.767 -1.616 1.00 98.38 74 LEU A N 1
ATOM 604 C CA . LEU A 1 74 ? -2.931 -5.811 -1.453 1.00 98.38 74 LEU A CA 1
ATOM 605 C C . LEU A 1 74 ? -3.028 -6.864 -2.564 1.00 98.38 74 LEU A C 1
ATOM 607 O O . LEU A 1 74 ? -2.006 -7.244 -3.131 1.00 98.38 74 LEU A O 1
ATOM 611 N N . ALA A 1 75 ? -4.242 -7.320 -2.881 1.00 98.31 75 ALA A N 1
ATOM 612 C CA . ALA A 1 75 ? -4.471 -8.274 -3.960 1.00 98.31 75 ALA A CA 1
ATOM 613 C C . ALA A 1 75 ? -4.079 -7.689 -5.326 1.00 98.31 75 ALA A C 1
ATOM 615 O O . ALA A 1 75 ? -3.456 -8.377 -6.129 1.00 98.31 75 ALA A O 1
ATOM 616 N N . PHE A 1 76 ? -4.373 -6.413 -5.575 1.00 98.06 76 PHE A N 1
ATOM 617 C CA . PHE A 1 76 ? -3.960 -5.742 -6.810 1.00 98.06 76 PHE A CA 1
ATOM 618 C C . PHE A 1 76 ? -2.441 -5.631 -6.938 1.00 98.06 76 PHE A C 1
ATOM 620 O O . PHE A 1 76 ? -1.888 -5.986 -7.977 1.00 98.06 76 PHE A O 1
ATOM 627 N N . TRP A 1 77 ? -1.748 -5.240 -5.867 1.00 98.12 77 TRP A N 1
ATOM 628 C CA . TRP A 1 77 ? -0.287 -5.240 -5.844 1.00 98.12 77 TRP A CA 1
ATOM 629 C C . TRP A 1 77 ? 0.305 -6.635 -6.029 1.00 98.12 77 TRP A C 1
ATOM 631 O O . TRP A 1 77 ? 1.325 -6.767 -6.699 1.00 98.12 77 TRP A O 1
ATOM 641 N N . LEU A 1 78 ? -0.328 -7.673 -5.476 1.00 98.00 78 LEU A N 1
ATOM 642 C CA . LEU A 1 78 ? 0.096 -9.058 -5.672 1.00 98.00 78 LEU A CA 1
ATOM 643 C C . LEU A 1 78 ? 0.016 -9.458 -7.149 1.00 98.00 78 LEU A C 1
ATOM 645 O O . LEU A 1 78 ? 0.986 -9.997 -7.674 1.00 98.00 78 LEU A O 1
ATOM 649 N N . LEU A 1 79 ? -1.106 -9.171 -7.815 1.00 96.88 79 LEU A N 1
ATOM 650 C CA . LEU A 1 79 ? -1.277 -9.458 -9.242 1.00 96.88 79 LEU A CA 1
ATOM 651 C C . LEU A 1 79 ? -0.230 -8.714 -10.080 1.00 96.88 79 LEU A C 1
ATOM 653 O O . LEU A 1 79 ? 0.500 -9.348 -10.838 1.00 96.88 79 LEU A O 1
ATOM 657 N N . SER A 1 80 ? -0.068 -7.405 -9.862 1.00 95.12 80 SER A N 1
ATOM 658 C CA . SER A 1 80 ? 0.946 -6.603 -10.558 1.00 95.12 80 SER A CA 1
ATOM 659 C C . SER A 1 80 ? 2.369 -7.102 -10.305 1.00 95.12 80 SER A C 1
ATOM 661 O O . SER A 1 80 ? 3.173 -7.155 -11.230 1.00 95.12 80 SER A O 1
ATOM 663 N N . MET A 1 81 ? 2.690 -7.513 -9.076 1.00 96.12 81 MET A N 1
ATOM 664 C CA . MET A 1 81 ? 3.995 -8.079 -8.734 1.00 96.12 81 MET A CA 1
ATOM 665 C C . MET A 1 81 ? 4.240 -9.405 -9.460 1.00 96.12 81 MET A C 1
ATOM 667 O O . MET A 1 81 ? 5.321 -9.600 -10.011 1.00 96.12 81 MET A O 1
ATOM 671 N N . VAL A 1 82 ? 3.257 -10.309 -9.474 1.00 96.38 82 VAL A N 1
ATOM 672 C CA . VAL A 1 82 ? 3.365 -11.601 -10.168 1.00 96.38 82 VAL A CA 1
ATOM 673 C C . VAL A 1 82 ? 3.568 -11.388 -11.666 1.00 96.38 82 VAL A C 1
ATOM 675 O O . VAL A 1 82 ? 4.485 -11.980 -12.236 1.00 96.38 82 VAL A O 1
ATOM 678 N N . ASP A 1 83 ? 2.778 -10.514 -12.288 1.00 92.88 83 ASP A N 1
ATOM 679 C CA . ASP A 1 83 ? 2.908 -10.206 -13.713 1.00 92.88 83 ASP A CA 1
ATOM 680 C C . ASP A 1 83 ? 4.259 -9.551 -14.029 1.00 92.88 83 ASP A C 1
ATOM 682 O O . ASP A 1 83 ? 4.951 -9.970 -14.961 1.00 92.88 83 ASP A O 1
ATOM 686 N N . ALA A 1 84 ? 4.693 -8.581 -13.219 1.00 91.81 84 ALA A N 1
ATOM 687 C CA . ALA A 1 84 ? 5.971 -7.905 -13.412 1.00 91.81 84 ALA A CA 1
ATOM 688 C C . ALA A 1 84 ? 7.168 -8.855 -13.250 1.00 91.81 84 ALA A C 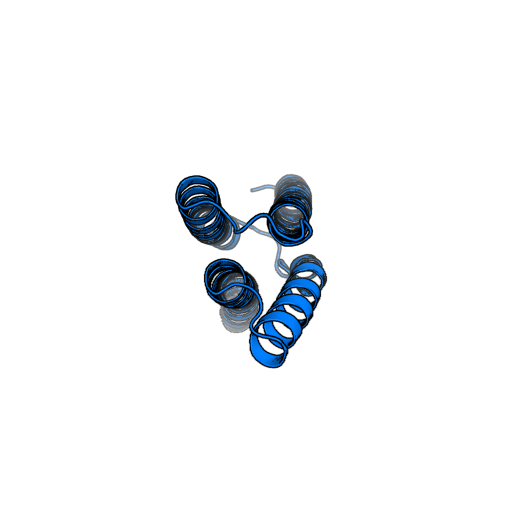1
ATOM 690 O O . ALA A 1 84 ? 8.114 -8.771 -14.026 1.00 91.81 84 ALA A O 1
ATOM 691 N N . ILE A 1 85 ? 7.124 -9.800 -12.304 1.00 93.00 85 ILE A N 1
ATOM 692 C CA . ILE A 1 85 ? 8.174 -10.820 -12.143 1.00 93.00 85 ILE A CA 1
ATOM 693 C C . ILE A 1 85 ? 8.156 -11.809 -13.312 1.00 93.00 85 ILE A C 1
ATOM 695 O O . ILE A 1 85 ? 9.213 -12.158 -13.835 1.00 93.00 85 ILE A O 1
ATOM 699 N N . LYS A 1 86 ? 6.969 -12.268 -13.722 1.00 92.81 86 LYS A N 1
ATOM 700 C CA . LYS A 1 86 ? 6.817 -13.293 -14.759 1.00 92.81 86 LYS A CA 1
ATOM 701 C C . LYS A 1 86 ? 7.293 -12.805 -16.121 1.00 92.81 86 LYS A C 1
ATOM 703 O O . LYS A 1 86 ? 7.987 -13.542 -16.816 1.00 92.81 86 LYS A O 1
ATOM 708 N N . TYR A 1 87 ? 6.891 -11.599 -16.513 1.00 85.81 87 TYR A N 1
ATOM 709 C CA . TYR A 1 87 ? 7.189 -11.079 -17.845 1.00 85.81 87 TYR A CA 1
ATOM 710 C C . TYR A 1 87 ? 8.401 -10.142 -17.876 1.00 85.81 87 TYR A C 1
ATOM 712 O O . TYR A 1 87 ? 9.004 -9.973 -18.930 1.00 85.81 87 TYR A O 1
ATOM 720 N N . ASN A 1 88 ? 8.771 -9.553 -16.733 1.00 78.88 88 ASN A N 1
ATOM 721 C CA . ASN A 1 88 ? 9.963 -8.723 -16.532 1.00 78.88 88 ASN A CA 1
ATOM 722 C C . ASN A 1 88 ? 10.199 -7.650 -17.614 1.00 78.88 88 ASN A C 1
ATOM 724 O O . ASN A 1 88 ? 11.336 -7.368 -17.987 1.00 78.88 88 ASN A O 1
ATOM 728 N N . TYR A 1 89 ? 9.116 -7.044 -18.113 1.00 74.38 89 TYR A N 1
ATOM 729 C CA . TYR A 1 89 ? 9.180 -6.054 -19.191 1.00 74.38 89 TYR A CA 1
ATOM 730 C C . TYR A 1 89 ? 9.926 -4.775 -18.790 1.00 74.38 89 TYR A C 1
ATOM 732 O O . TYR A 1 89 ? 10.621 -4.186 -19.613 1.00 74.38 89 TYR A O 1
ATOM 740 N N . GLN A 1 90 ? 9.788 -4.332 -17.535 1.00 83.44 90 GLN A N 1
ATOM 741 C CA . GLN A 1 90 ? 10.379 -3.088 -17.042 1.00 83.44 90 GLN A CA 1
ATOM 742 C C . GLN A 1 90 ? 10.862 -3.248 -15.600 1.00 83.44 90 GLN A C 1
ATOM 744 O O . GLN A 1 90 ? 10.063 -3.434 -14.682 1.00 83.44 90 GLN A O 1
ATOM 749 N N . ILE A 1 91 ? 12.170 -3.092 -15.381 1.00 90.31 91 ILE A N 1
ATOM 750 C CA . ILE A 1 91 ? 12.789 -3.302 -14.063 1.00 90.31 91 ILE A CA 1
ATOM 751 C C . ILE A 1 91 ? 12.213 -2.384 -12.975 1.00 90.31 91 ILE A C 1
ATOM 753 O O . ILE A 1 91 ? 12.010 -2.815 -11.841 1.00 90.31 91 ILE A O 1
ATOM 757 N N . TYR A 1 92 ? 11.894 -1.131 -13.315 1.00 93.62 92 TYR A N 1
ATOM 758 C CA . TYR A 1 92 ? 11.288 -0.194 -12.370 1.00 93.62 92 TYR A CA 1
ATOM 759 C C . TYR A 1 92 ? 9.874 -0.606 -11.976 1.00 93.62 92 TYR A C 1
ATOM 761 O O . TYR A 1 92 ? 9.551 -0.531 -10.794 1.00 93.62 92 TYR A O 1
ATOM 769 N N . ASN A 1 93 ? 9.065 -1.112 -12.911 1.00 93.56 93 ASN A N 1
ATOM 770 C CA . ASN A 1 93 ? 7.733 -1.617 -12.587 1.00 93.56 93 ASN A CA 1
ATOM 771 C C . ASN A 1 93 ? 7.815 -2.803 -11.615 1.00 93.56 93 ASN A C 1
ATOM 773 O O . ASN A 1 93 ? 7.100 -2.840 -10.614 1.00 93.56 93 ASN A O 1
ATOM 777 N N . THR A 1 94 ? 8.748 -3.730 -11.853 1.00 94.12 94 THR A N 1
ATOM 778 C CA . THR A 1 94 ? 8.986 -4.875 -10.965 1.00 94.12 94 THR A CA 1
ATOM 779 C C . THR A 1 94 ? 9.344 -4.421 -9.552 1.00 94.12 94 THR A C 1
ATOM 781 O O . THR A 1 94 ? 8.725 -4.863 -8.584 1.00 94.12 94 THR A O 1
ATOM 784 N N . ILE A 1 95 ? 10.293 -3.489 -9.416 1.00 96.06 95 ILE A N 1
ATOM 785 C CA . ILE A 1 95 ? 10.712 -2.966 -8.107 1.00 96.06 95 ILE A CA 1
ATOM 786 C C . ILE A 1 95 ? 9.554 -2.244 -7.405 1.00 96.06 95 ILE A C 1
ATOM 788 O O . ILE A 1 95 ? 9.297 -2.507 -6.228 1.00 96.06 95 ILE A O 1
ATOM 792 N N . ILE A 1 96 ? 8.838 -1.359 -8.108 1.00 96.88 96 ILE A N 1
ATOM 793 C CA . ILE A 1 96 ? 7.710 -0.621 -7.526 1.00 96.88 96 ILE A CA 1
ATOM 794 C C . ILE A 1 96 ? 6.611 -1.590 -7.082 1.00 96.88 96 ILE A C 1
ATOM 796 O O . ILE A 1 96 ? 6.108 -1.449 -5.971 1.00 96.88 96 ILE A O 1
ATOM 800 N N . SER A 1 97 ? 6.274 -2.595 -7.893 1.00 96.88 97 SER A N 1
ATOM 801 C CA . SER A 1 97 ? 5.222 -3.569 -7.579 1.00 96.88 97 SER A CA 1
ATOM 802 C C . SER A 1 97 ? 5.547 -4.403 -6.337 1.00 96.88 97 SER A C 1
ATOM 804 O O . SER A 1 97 ? 4.691 -4.576 -5.468 1.00 96.88 97 SER A O 1
ATOM 806 N N . ILE A 1 98 ? 6.802 -4.849 -6.192 1.00 97.44 98 ILE A N 1
ATOM 807 C CA . ILE A 1 98 ? 7.272 -5.549 -4.984 1.00 97.44 98 ILE A CA 1
ATOM 808 C C . ILE A 1 98 ? 7.159 -4.641 -3.752 1.00 97.44 98 ILE A C 1
ATOM 810 O O . ILE A 1 98 ? 6.678 -5.070 -2.697 1.00 97.44 98 ILE A O 1
ATOM 814 N N . ILE A 1 99 ? 7.579 -3.378 -3.864 1.00 98.06 99 ILE A N 1
ATOM 815 C CA . ILE A 1 99 ? 7.510 -2.417 -2.756 1.00 98.06 99 ILE A CA 1
ATOM 816 C C . ILE A 1 99 ? 6.054 -2.094 -2.406 1.00 98.06 99 ILE A C 1
ATOM 818 O O . ILE A 1 99 ? 5.711 -2.073 -1.225 1.00 98.06 99 ILE A O 1
ATOM 822 N N . GLY A 1 100 ? 5.184 -1.908 -3.398 1.00 98.31 100 GLY A N 1
ATOM 823 C CA . GLY A 1 100 ? 3.756 -1.665 -3.209 1.00 98.31 100 GLY A CA 1
ATOM 824 C C . GLY A 1 100 ? 3.070 -2.805 -2.460 1.00 98.31 100 GLY A C 1
ATOM 825 O O . GLY A 1 100 ? 2.371 -2.562 -1.469 1.00 98.31 100 GLY A O 1
ATOM 826 N N . PHE A 1 101 ? 3.357 -4.053 -2.848 1.00 98.56 101 PHE A N 1
ATOM 827 C CA . PHE A 1 101 ? 2.884 -5.243 -2.139 1.00 98.56 101 PHE A CA 1
ATOM 828 C C . PHE A 1 101 ? 3.410 -5.287 -0.699 1.00 98.56 101 PHE A C 1
ATOM 830 O O . PHE A 1 101 ? 2.635 -5.430 0.247 1.00 98.56 101 PHE A O 1
ATOM 837 N N . THR A 1 102 ? 4.717 -5.088 -0.516 1.00 98.50 102 THR A N 1
ATOM 838 C CA . THR A 1 102 ? 5.373 -5.168 0.798 1.00 98.50 102 THR A CA 1
ATOM 839 C C . THR A 1 102 ? 4.863 -4.097 1.764 1.00 98.50 102 THR A C 1
ATOM 841 O O . THR A 1 102 ? 4.564 -4.398 2.919 1.00 98.50 102 THR A O 1
ATOM 844 N N . ILE A 1 103 ? 4.711 -2.850 1.310 1.00 98.56 103 ILE A N 1
ATOM 845 C CA . ILE A 1 103 ? 4.208 -1.742 2.133 1.00 98.56 103 ILE A CA 1
ATOM 846 C C . ILE A 1 103 ? 2.735 -1.946 2.492 1.00 98.56 103 ILE A C 1
ATOM 848 O O . ILE A 1 103 ? 2.359 -1.777 3.652 1.00 98.56 103 ILE A O 1
ATOM 852 N N . THR A 1 104 ? 1.900 -2.349 1.534 1.00 98.38 104 THR A N 1
ATOM 853 C CA . THR A 1 104 ? 0.479 -2.609 1.810 1.00 98.38 104 THR A CA 1
ATOM 854 C C . THR A 1 104 ? 0.323 -3.786 2.778 1.00 98.38 104 THR A C 1
ATOM 856 O O . THR A 1 104 ? -0.452 -3.710 3.735 1.00 98.38 104 THR A O 1
ATOM 859 N N . GLY A 1 105 ? 1.130 -4.837 2.604 1.00 98.50 105 GLY A N 1
ATOM 860 C CA . GLY A 1 105 ? 1.204 -5.973 3.520 1.00 98.50 105 GLY A CA 1
ATOM 861 C C . GLY A 1 105 ? 1.660 -5.560 4.920 1.00 98.50 105 GLY A C 1
ATOM 862 O O . GLY A 1 105 ? 1.050 -5.964 5.909 1.00 98.50 105 GLY A O 1
ATOM 863 N N . TYR A 1 106 ? 2.661 -4.682 5.023 1.00 98.25 106 TYR A N 1
ATOM 864 C CA . TYR A 1 106 ? 3.098 -4.094 6.290 1.00 98.25 106 TYR A CA 1
ATOM 865 C C . TYR A 1 106 ? 1.964 -3.336 7.000 1.00 98.25 106 TYR A C 1
ATOM 867 O O . TYR A 1 106 ? 1.754 -3.532 8.198 1.00 98.25 106 TYR A O 1
ATOM 875 N N . CYS A 1 107 ? 1.186 -2.519 6.285 1.00 98.19 107 CYS A N 1
ATOM 876 C CA . CYS A 1 107 ? 0.031 -1.803 6.840 1.00 98.19 107 CYS A CA 1
ATOM 877 C C . CYS A 1 107 ? -1.034 -2.758 7.406 1.00 98.19 107 CYS A C 1
ATOM 879 O O . CYS A 1 107 ? -1.554 -2.547 8.508 1.00 98.19 107 CYS A O 1
ATOM 881 N N . ILE A 1 108 ? -1.336 -3.839 6.689 1.00 97.62 108 ILE A N 1
ATOM 882 C CA . ILE A 1 108 ? -2.270 -4.870 7.156 1.00 97.62 108 ILE A CA 1
ATOM 883 C C . ILE A 1 108 ? -1.693 -5.608 8.369 1.00 97.62 108 ILE A C 1
ATOM 885 O O . ILE A 1 108 ? -2.381 -5.762 9.377 1.00 97.62 108 ILE A O 1
ATOM 889 N N . GLY A 1 109 ? -0.412 -5.980 8.328 1.00 97.12 109 GLY A N 1
ATOM 890 C CA . GLY A 1 109 ? 0.290 -6.614 9.443 1.00 97.12 109 GLY A CA 1
ATOM 891 C C . GLY A 1 109 ? 0.271 -5.762 10.714 1.00 97.12 109 GLY A C 1
ATOM 892 O O . GLY A 1 109 ? -0.014 -6.277 11.795 1.00 97.12 109 GLY A O 1
ATOM 893 N N . LEU A 1 110 ? 0.470 -4.444 10.596 1.00 96.69 110 LEU A N 1
ATOM 894 C CA . LEU A 1 110 ? 0.317 -3.502 11.711 1.00 96.69 110 LEU A CA 1
ATOM 895 C C . LEU A 1 110 ? -1.099 -3.518 12.297 1.00 96.69 110 LEU A C 1
ATOM 897 O O . LEU A 1 110 ? -1.267 -3.456 13.517 1.00 96.69 110 LEU A O 1
ATOM 901 N N . SER A 1 111 ? -2.112 -3.593 11.436 1.00 95.88 111 SER A N 1
ATOM 902 C CA . SER A 1 111 ? -3.517 -3.621 11.849 1.00 95.88 111 SER A CA 1
ATOM 903 C C . SER A 1 111 ? -3.857 -4.905 12.606 1.00 95.88 111 SER A C 1
ATOM 905 O O . SER A 1 111 ? -4.458 -4.843 13.680 1.00 95.88 111 SER A O 1
ATOM 907 N N . ILE A 1 112 ? -3.393 -6.055 12.107 1.00 95.50 112 ILE A N 1
ATOM 908 C CA . ILE A 1 112 ? -3.545 -7.362 12.762 1.00 95.50 112 ILE A CA 1
ATOM 909 C C . ILE A 1 112 ? -2.803 -7.377 14.102 1.00 95.50 112 ILE A C 1
ATOM 911 O O . ILE A 1 112 ? -3.378 -7.747 15.124 1.00 95.50 112 ILE A O 1
ATOM 915 N N . HIS A 1 113 ? -1.549 -6.921 14.136 1.00 94.44 113 HIS A N 1
ATOM 916 C CA . HIS A 1 113 ? -0.758 -6.884 15.365 1.00 94.44 113 HIS A CA 1
ATOM 917 C C . HIS A 1 113 ? -1.426 -6.028 16.454 1.00 94.44 113 HIS A C 1
ATOM 919 O O . HIS A 1 113 ? -1.487 -6.429 17.622 1.00 94.44 113 HIS A O 1
ATOM 925 N N . ARG A 1 114 ? -1.989 -4.874 16.078 1.00 92.62 114 ARG A N 1
ATOM 926 C CA . ARG A 1 114 ? -2.752 -4.022 16.998 1.00 92.62 114 ARG A CA 1
ATOM 927 C C . ARG A 1 114 ? -4.028 -4.702 17.504 1.00 92.62 114 ARG A C 1
ATOM 929 O O . ARG A 1 114 ? -4.361 -4.553 18.678 1.00 92.62 114 ARG A O 1
ATOM 936 N N . LEU A 1 115 ? -4.744 -5.422 16.642 1.00 92.00 115 LEU A N 1
ATOM 937 C CA . LEU A 1 115 ? -5.953 -6.151 17.030 1.00 92.00 115 LEU A CA 1
ATOM 938 C C . LEU A 1 115 ? -5.631 -7.233 18.071 1.00 92.00 115 LEU A C 1
ATOM 940 O O . LEU A 1 115 ? -6.299 -7.315 19.100 1.00 92.00 115 LEU A O 1
ATOM 944 N N . LEU A 1 116 ? -4.577 -8.018 17.831 1.00 90.56 116 LEU A N 1
ATOM 945 C CA . LEU A 1 116 ? -4.137 -9.076 18.743 1.00 90.56 116 LEU A CA 1
ATOM 946 C C . LEU A 1 116 ? -3.692 -8.513 20.098 1.00 90.56 116 LEU A C 1
ATOM 948 O O . LEU A 1 116 ? -4.127 -9.002 21.134 1.00 90.56 116 LEU A O 1
ATOM 952 N N . THR A 1 117 ? -2.887 -7.448 20.110 1.00 86.62 117 THR A N 1
ATOM 953 C CA . THR A 1 117 ? -2.404 -6.839 21.365 1.00 86.62 117 THR A CA 1
ATOM 954 C C . THR A 1 117 ? -3.532 -6.248 22.206 1.00 86.62 117 THR A C 1
ATOM 956 O O . THR A 1 117 ? -3.546 -6.454 23.415 1.00 86.62 117 THR A O 1
ATOM 959 N N . LYS A 1 118 ? -4.523 -5.588 21.591 1.00 77.75 118 LYS A N 1
ATOM 960 C CA . LYS A 1 118 ? -5.706 -5.098 22.318 1.00 77.75 118 LYS A CA 1
ATOM 961 C C . LYS A 1 118 ? -6.546 -6.219 22.922 1.00 77.75 118 LYS A C 1
ATOM 963 O O . LYS A 1 118 ? -7.063 -6.054 24.022 1.00 77.75 118 LYS A O 1
ATOM 968 N N . LYS A 1 119 ? -6.676 -7.349 22.224 1.00 63.78 119 LYS A N 1
ATOM 969 C CA . LYS A 1 119 ? -7.461 -8.497 22.695 1.00 63.78 119 LYS A CA 1
ATOM 970 C C . LYS A 1 119 ? -6.854 -9.167 23.936 1.00 63.78 119 LYS A C 1
ATOM 972 O O . LYS A 1 119 ? -7.584 -9.801 24.678 1.00 63.78 119 LYS A O 1
ATOM 977 N N . HIS A 1 120 ? -5.548 -9.014 24.167 1.00 58.28 120 HIS A N 1
ATOM 978 C CA . HIS A 1 120 ? -4.865 -9.538 25.357 1.00 58.28 120 HIS A CA 1
ATOM 979 C C . HIS A 1 120 ? -4.916 -8.605 26.579 1.00 58.28 120 HIS A C 1
ATOM 981 O O . HIS A 1 120 ? -4.517 -9.016 27.664 1.00 58.28 120 HIS A O 1
ATOM 987 N N . THR A 1 121 ? -5.365 -7.357 26.417 1.00 55.06 121 THR A N 1
ATOM 988 C CA . THR A 1 121 ? -5.435 -6.354 27.500 1.00 55.06 121 THR A CA 1
ATOM 989 C C . THR A 1 121 ? -6.834 -6.156 28.090 1.00 55.06 121 THR A C 1
ATOM 991 O O . THR A 1 121 ? -6.992 -5.325 28.982 1.00 55.06 121 THR A O 1
ATOM 994 N N . VAL A 1 122 ? -7.837 -6.871 27.574 1.00 48.50 122 VAL A N 1
ATOM 995 C CA . VAL A 1 122 ? -9.232 -6.880 28.050 1.00 48.50 122 VAL A CA 1
ATOM 996 C C . VAL A 1 122 ? -9.503 -8.230 28.691 1.00 48.50 122 VAL A C 1
ATOM 998 O O . VAL A 1 122 ? -10.141 -8.237 29.763 1.00 48.50 122 VAL A O 1
#

Foldseek 3Di:
DDQVVLVVVLVVLLVLLVVLLVLLVVLPVDVPRARDPVNLVVSLVSLVVSLVVLLVSLVPDPDLAGLPSLVVSLVSLVVQLVVCVVVVSYPSSNVSSVSSNVSSVSSVVSRVVSNVVVVVVD

Secondary structure (DSSP, 8-state):
--HHHHHHHHHHHHHHHHHHHHHHHHHHHSSS-PPPHHHHHHHHHHHHHHHHHHHHHHHH---SS--GGGHHHHHHHHHHHHHHHHH---HHHHHHHHHHHHHHHHHHHHHHHHHHHHHT--

Radius of gyration: 15.74 Å; chains: 1; bounding box: 30×24×54 Å

pLDDT: mean 91.81, std 10.11, range [48.5, 98.56]